Protein AF-A0A919NJD1-F1 (afdb_monomer)

Nearest PDB structures (foldseek):
  8cwy-assembly1_B  TM=8.061E-01  e=8.892E-01  synthetic construct
  8cwy-assembly1_F  TM=7.809E-01  e=6.920E-01  synthetic construct
  8cwy-assembly1_H  TM=7.791E-01  e=9.467E-01  synthetic construct
  2v0o-assembly2_C  TM=8.213E-01  e=5.832E+00  Homo sapiens

Foldseek 3Di:
DDPPDPDPDDDDDDDQCLVVLVVQLVVLVVQLVVCVVVVHDPVSNVVSVVSNVVSVVVNVVSVVVNVVVVVVVVVVCPVVPPD

Secondary structure (DSSP, 8-state):
----PPPPPPPP----SHHHHHHHHHHHHHHHHHHHHTT--HHHHHHHHHHHHHHHHHHHHHHHHHHHHHHHHHHHTGGGS--

Radius of gyration: 21.54 Å; Cα contacts (8 Å, |Δi|>4): 38; chains: 1; bounding box: 70×19×49 Å

InterPro domains:
  IPR019681 Protein of unknown function DUF2530 [PF10745] (17-65)

pLDDT: mean 86.55, std 15.22, range [47.06, 98.69]

Structure (mmCIF, N/CA/C/O backbone):
data_AF-A0A919NJD1-F1
#
_entry.id   AF-A0A919NJD1-F1
#
loop_
_atom_site.group_PDB
_atom_site.id
_atom_site.type_symbol
_atom_site.label_atom_id
_atom_site.label_alt_id
_atom_site.label_comp_id
_atom_site.label_asym_id
_atom_site.label_entity_id
_atom_site.label_seq_id
_atom_site.pdbx_PDB_ins_code
_atom_site.Cartn_x
_atom_site.Cartn_y
_atom_site.Cartn_z
_atom_site.occupancy
_atom_site.B_iso_or_equiv
_atom_site.auth_seq_id
_atom_site.auth_comp_id
_atom_site.auth_asym_id
_atom_site.auth_atom_id
_atom_site.pdbx_PDB_model_num
ATOM 1 N N . MET A 1 1 ? -55.338 -8.361 13.313 1.00 47.06 1 MET A N 1
ATOM 2 C CA . MET A 1 1 ? -54.177 -7.660 13.907 1.00 47.06 1 MET A CA 1
ATOM 3 C C . MET A 1 1 ? -53.092 -7.538 12.843 1.00 47.06 1 MET A C 1
ATOM 5 O O . MET A 1 1 ? -52.578 -8.563 12.420 1.00 47.06 1 MET A O 1
ATOM 9 N N . ARG A 1 2 ? -52.798 -6.331 12.333 1.00 51.66 2 ARG A N 1
ATOM 10 C CA . ARG A 1 2 ? -51.660 -6.120 11.417 1.00 51.66 2 ARG A CA 1
ATOM 11 C C . ARG A 1 2 ? -50.397 -5.980 12.258 1.00 51.66 2 ARG A C 1
ATOM 13 O O . ARG A 1 2 ? -50.290 -5.051 13.049 1.00 51.66 2 ARG A O 1
ATOM 20 N N . VAL A 1 3 ? -49.472 -6.916 12.099 1.00 62.84 3 VAL A N 1
ATOM 21 C CA . VAL A 1 3 ? -48.154 -6.882 12.731 1.00 62.84 3 VAL A CA 1
ATOM 22 C C . VAL A 1 3 ? -47.308 -5.845 11.984 1.00 62.84 3 VAL A C 1
ATOM 24 O O . VAL A 1 3 ? -46.731 -6.139 10.943 1.00 62.84 3 VAL A O 1
ATOM 27 N N . THR A 1 4 ? -47.275 -4.602 12.468 1.00 68.94 4 THR A N 1
ATOM 28 C CA . THR A 1 4 ? -46.337 -3.569 11.999 1.00 68.94 4 THR A CA 1
ATOM 29 C C . THR A 1 4 ? -45.017 -3.733 12.747 1.00 68.94 4 THR A C 1
ATOM 31 O O . THR A 1 4 ? -44.720 -2.975 13.667 1.00 68.94 4 THR A O 1
ATOM 34 N N . GLN A 1 5 ? -44.246 -4.769 12.412 1.00 70.50 5 GLN A N 1
ATOM 35 C CA . GLN A 1 5 ? -42.873 -4.875 12.908 1.00 70.50 5 GLN A CA 1
ATOM 36 C C . GLN A 1 5 ? -41.999 -3.884 12.124 1.00 70.50 5 GLN A C 1
ATOM 38 O O . GLN A 1 5 ? -42.012 -3.925 10.888 1.00 70.50 5 GLN A O 1
ATOM 43 N N . PRO A 1 6 ? -41.278 -2.965 12.789 1.00 73.94 6 PRO A N 1
ATOM 44 C CA . PRO A 1 6 ? -40.351 -2.076 12.106 1.00 73.94 6 PRO A CA 1
ATOM 45 C C . PRO A 1 6 ? -39.269 -2.909 11.407 1.00 73.94 6 PRO A C 1
ATOM 47 O O . PRO A 1 6 ? -38.735 -3.862 11.971 1.00 73.94 6 PRO A O 1
ATOM 50 N N . LYS A 1 7 ? -38.971 -2.572 10.146 1.00 74.69 7 LYS A N 1
ATOM 51 C CA . LYS A 1 7 ? -37.968 -3.276 9.336 1.00 74.69 7 LYS A CA 1
ATOM 52 C C . LYS A 1 7 ? -36.620 -3.298 10.082 1.00 74.69 7 LYS A C 1
ATOM 54 O O . LYS A 1 7 ? -36.151 -2.220 10.455 1.00 74.69 7 LYS A O 1
ATOM 59 N N . PRO A 1 8 ? -35.967 -4.466 10.248 1.00 77.12 8 PRO A N 1
ATOM 60 C CA . PRO A 1 8 ? -34.637 -4.539 10.842 1.00 77.12 8 PRO A CA 1
ATOM 61 C C . PRO A 1 8 ? -33.661 -3.636 10.083 1.00 77.12 8 PRO A C 1
ATOM 63 O O . PRO A 1 8 ? -33.585 -3.687 8.850 1.00 77.12 8 PRO A O 1
ATOM 66 N N . ARG A 1 9 ? -32.928 -2.786 10.807 1.00 79.00 9 ARG A N 1
ATOM 67 C CA . ARG A 1 9 ? -31.881 -1.945 10.219 1.00 79.00 9 ARG A CA 1
ATOM 68 C C . ARG A 1 9 ? -30.791 -2.860 9.666 1.00 79.00 9 ARG A C 1
ATOM 70 O O . ARG A 1 9 ? -30.199 -3.632 10.411 1.00 79.00 9 ARG A O 1
ATOM 77 N N . VAL A 1 10 ? -30.542 -2.782 8.360 1.00 78.12 10 VAL A N 1
ATOM 78 C CA . VAL A 1 10 ? -29.436 -3.515 7.735 1.00 78.12 10 VAL A CA 1
ATOM 79 C C . VAL A 1 10 ? -28.144 -2.817 8.137 1.00 78.12 10 VAL A C 1
ATOM 81 O O . VAL A 1 10 ? -27.948 -1.647 7.806 1.00 78.12 10 VAL A O 1
ATOM 84 N N . GLU A 1 11 ? -27.284 -3.517 8.869 1.00 76.19 11 GLU A N 1
ATOM 85 C CA . GLU A 1 11 ? -25.958 -3.003 9.190 1.00 76.19 11 GLU A CA 1
ATOM 86 C C . GLU A 1 11 ? -25.108 -3.008 7.905 1.00 76.19 11 GLU A C 1
ATOM 88 O O . GLU A 1 11 ? -25.071 -4.031 7.211 1.00 76.19 11 GLU A O 1
ATOM 93 N N . PRO A 1 12 ? -24.453 -1.890 7.538 1.00 79.31 12 PRO A N 1
ATOM 94 C CA . PRO A 1 12 ? -23.608 -1.844 6.352 1.00 79.31 12 PRO A CA 1
ATOM 95 C C . PRO A 1 12 ? -22.517 -2.917 6.381 1.00 79.31 12 PRO A C 1
ATOM 97 O O . PRO A 1 12 ? -21.908 -3.182 7.423 1.00 79.31 12 PRO A O 1
ATOM 100 N N . LEU A 1 13 ? -22.238 -3.511 5.216 1.00 74.44 13 LEU A N 1
ATOM 101 C CA . LEU A 1 13 ? -21.093 -4.396 5.062 1.00 74.44 13 LEU A CA 1
ATOM 102 C C . LEU A 1 13 ? -19.818 -3.569 5.228 1.00 74.44 13 LEU A C 1
ATOM 104 O O . LEU A 1 13 ? -19.432 -2.802 4.354 1.00 74.44 13 LEU A O 1
ATOM 108 N N . ASP A 1 14 ? -19.173 -3.754 6.366 1.00 76.44 14 ASP A N 1
ATOM 109 C CA . ASP A 1 14 ? -17.878 -3.174 6.682 1.00 76.44 14 ASP A CA 1
ATOM 110 C C . ASP A 1 14 ? -16.894 -4.353 6.778 1.00 76.44 14 ASP A C 1
ATOM 112 O O . ASP A 1 14 ? -16.910 -5.040 7.801 1.00 76.44 14 ASP A O 1
ATOM 116 N N . PRO A 1 15 ? -16.166 -4.733 5.705 1.00 80.75 15 PRO A N 1
ATOM 117 C CA . PRO A 1 15 ? -15.161 -5.803 5.708 1.00 80.75 15 PRO A CA 1
ATOM 118 C C . PRO A 1 15 ? -13.788 -5.266 6.149 1.00 80.75 15 PRO A C 1
ATOM 120 O O . PRO A 1 15 ? -13.556 -4.065 6.058 1.00 80.75 15 PRO A O 1
ATOM 123 N N . PRO A 1 16 ? -12.886 -6.085 6.741 1.00 88.44 16 PRO A N 1
ATOM 124 C CA . PRO A 1 16 ? -11.584 -5.579 7.202 1.00 88.44 16 PRO A CA 1
ATOM 125 C C . PRO A 1 16 ? -10.842 -4.999 6.000 1.00 88.44 16 PRO A C 1
ATOM 127 O O . PRO A 1 16 ? -10.652 -5.710 5.015 1.00 88.44 16 PRO A O 1
ATOM 130 N N . MET A 1 17 ? -10.503 -3.708 6.046 1.00 91.94 17 MET A N 1
ATOM 131 C CA . MET A 1 17 ? -9.974 -2.989 4.884 1.00 91.94 17 MET A CA 1
ATOM 132 C C . MET A 1 17 ? -8.460 -3.175 4.731 1.00 91.94 17 MET A C 1
ATOM 134 O O . MET A 1 17 ? -7.947 -3.180 3.613 1.00 91.94 17 MET A O 1
ATOM 138 N N . VAL A 1 18 ? -7.744 -3.407 5.838 1.00 95.19 18 VAL A N 1
ATOM 139 C CA . VAL A 1 18 ? -6.279 -3.574 5.856 1.00 95.19 18 VAL A CA 1
ATOM 140 C C . VAL A 1 18 ? -5.753 -4.636 4.869 1.00 95.19 18 VAL A C 1
ATOM 142 O O . VAL A 1 18 ? -4.774 -4.337 4.185 1.00 95.19 18 VAL A O 1
ATOM 145 N N . PRO A 1 19 ? -6.360 -5.833 4.712 1.00 95.38 19 PRO A N 1
ATOM 146 C CA . PRO A 1 19 ? -5.896 -6.833 3.747 1.00 95.38 19 PRO A CA 1
ATOM 147 C C . PRO A 1 19 ? -5.842 -6.320 2.302 1.00 95.38 19 PRO A C 1
ATOM 149 O O . PRO A 1 19 ? -4.907 -6.649 1.578 1.00 95.38 19 PRO A O 1
ATOM 152 N N . PHE A 1 20 ? -6.800 -5.483 1.890 1.00 93.56 20 PHE A N 1
ATOM 153 C CA . PHE A 1 20 ? -6.835 -4.934 0.533 1.00 93.56 20 PHE A CA 1
ATOM 154 C C . PHE A 1 20 ? -5.710 -3.921 0.303 1.00 93.56 20 PHE A C 1
ATOM 156 O O . PHE A 1 20 ? -5.033 -3.983 -0.722 1.00 93.56 20 PHE A O 1
ATOM 163 N N . ALA A 1 21 ? -5.451 -3.034 1.272 1.00 95.31 21 ALA A N 1
ATOM 164 C CA . ALA A 1 21 ? -4.309 -2.119 1.192 1.00 95.31 21 ALA A CA 1
ATOM 165 C C . ALA A 1 21 ? -2.971 -2.863 1.164 1.00 95.31 21 ALA A C 1
ATOM 167 O O . ALA A 1 21 ? -2.092 -2.515 0.376 1.00 95.31 21 ALA A O 1
ATOM 168 N N . VAL A 1 22 ? -2.819 -3.901 1.992 1.00 98.00 22 VAL A N 1
ATOM 169 C CA . VAL A 1 22 ? -1.603 -4.724 2.006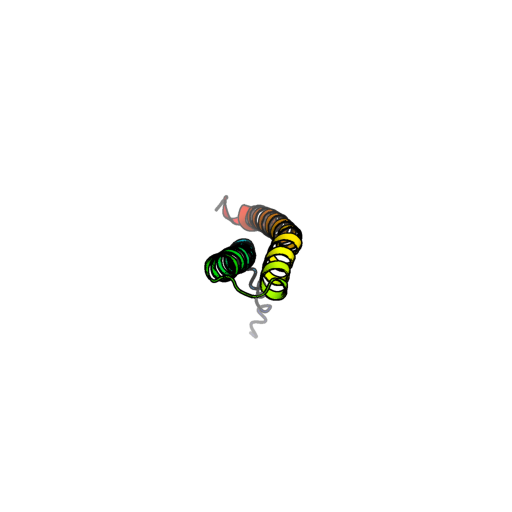 1.00 98.00 22 VAL A CA 1
ATOM 170 C C . VAL A 1 22 ? -1.411 -5.419 0.660 1.00 98.00 22 VAL A C 1
ATOM 172 O O . VAL A 1 22 ? -0.307 -5.383 0.126 1.00 98.00 22 VAL A O 1
ATOM 175 N N . ALA A 1 23 ? -2.468 -5.989 0.074 1.00 97.62 23 ALA A N 1
ATOM 176 C CA . ALA A 1 23 ? -2.389 -6.623 -1.240 1.00 97.62 23 ALA A CA 1
ATOM 177 C C . ALA A 1 23 ? -1.922 -5.642 -2.330 1.00 97.62 23 ALA A C 1
ATOM 179 O O . ALA A 1 23 ? -1.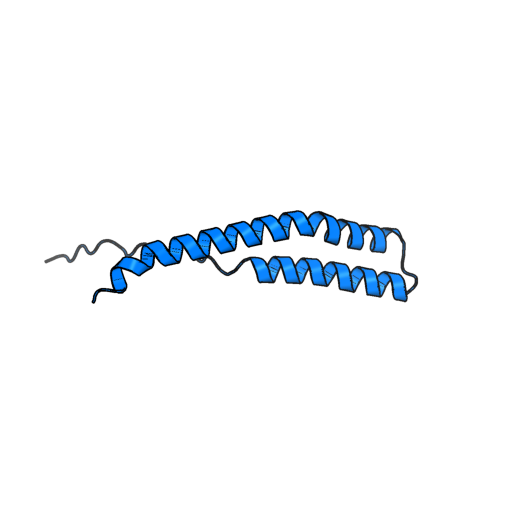059 -5.991 -3.131 1.00 97.62 23 ALA A O 1
ATOM 180 N N . GLY A 1 24 ? -2.427 -4.403 -2.323 1.00 97.12 24 GLY A N 1
ATOM 181 C CA . GLY A 1 24 ? -1.978 -3.358 -3.248 1.00 97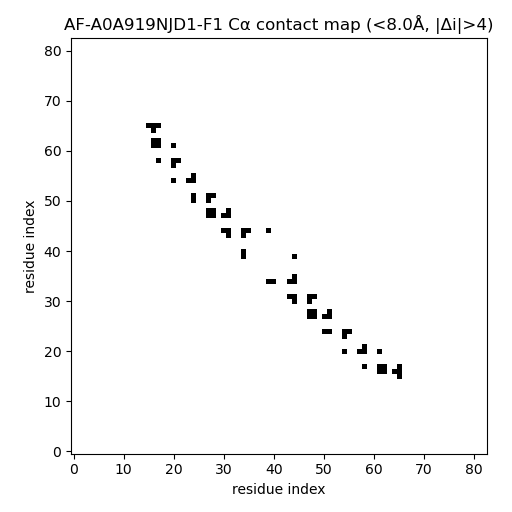.12 24 GLY A CA 1
ATOM 182 C C . GLY A 1 24 ? -0.498 -2.999 -3.075 1.00 97.12 24 GLY A C 1
ATOM 183 O O . GLY A 1 24 ? 0.249 -2.973 -4.052 1.00 97.12 24 GLY A O 1
ATOM 184 N N . LEU A 1 25 ? -0.051 -2.782 -1.832 1.00 98.25 25 LEU A N 1
ATOM 185 C CA . LEU A 1 25 ? 1.355 -2.489 -1.517 1.00 98.25 25 LEU A CA 1
ATOM 186 C C . LEU A 1 25 ? 2.289 -3.630 -1.927 1.00 98.25 25 LEU A C 1
ATOM 188 O O . LEU A 1 25 ? 3.314 -3.392 -2.563 1.00 98.25 25 LEU A O 1
ATOM 192 N N . VAL A 1 26 ? 1.927 -4.870 -1.597 1.00 98.50 26 VAL A N 1
ATOM 193 C CA . VAL A 1 26 ? 2.697 -6.056 -1.988 1.00 98.50 26 VAL A CA 1
ATOM 194 C C . VAL A 1 26 ? 2.728 -6.194 -3.507 1.00 98.50 26 VAL A C 1
ATOM 196 O O . VAL A 1 26 ? 3.790 -6.457 -4.060 1.00 98.50 26 VAL A O 1
ATOM 199 N N . GLY A 1 27 ? 1.608 -5.949 -4.193 1.00 98.56 27 GLY A N 1
ATOM 200 C CA . GLY A 1 27 ? 1.545 -5.958 -5.653 1.00 98.56 27 GLY A CA 1
ATOM 201 C C . GLY A 1 27 ? 2.543 -4.989 -6.287 1.00 98.56 27 GLY A C 1
ATOM 202 O O . GLY A 1 27 ? 3.302 -5.388 -7.166 1.00 98.56 27 GLY A O 1
ATOM 203 N N . PHE A 1 28 ? 2.613 -3.749 -5.795 1.00 98.44 28 PHE A N 1
ATOM 204 C CA . PHE A 1 28 ? 3.592 -2.769 -6.276 1.00 98.44 28 PHE A CA 1
ATOM 205 C C . PHE A 1 28 ? 5.038 -3.145 -5.947 1.00 98.44 28 PHE A C 1
ATOM 207 O O . PHE A 1 28 ? 5.908 -2.986 -6.799 1.00 98.44 28 PHE A O 1
ATOM 214 N N . ALA A 1 29 ? 5.305 -3.670 -4.749 1.00 98.31 29 ALA A N 1
ATOM 215 C CA . ALA A 1 29 ? 6.645 -4.116 -4.370 1.00 98.31 29 ALA A CA 1
ATOM 216 C C . ALA A 1 29 ? 7.132 -5.276 -5.254 1.00 98.31 29 ALA A C 1
ATOM 218 O O . ALA A 1 29 ? 8.264 -5.265 -5.735 1.00 98.31 29 ALA A O 1
ATOM 219 N N . VAL A 1 30 ? 6.259 -6.255 -5.513 1.00 98.69 30 VAL A N 1
ATOM 220 C CA . VAL A 1 30 ? 6.553 -7.386 -6.400 1.00 98.69 30 VAL A CA 1
ATOM 221 C C . VAL A 1 30 ? 6.734 -6.909 -7.840 1.00 98.69 30 VAL A C 1
ATOM 223 O O . VAL A 1 30 ? 7.692 -7.315 -8.489 1.00 98.69 30 VAL A O 1
ATOM 226 N N . ALA A 1 31 ? 5.873 -6.017 -8.335 1.00 98.31 31 ALA A N 1
ATOM 227 C CA . ALA A 1 31 ? 6.010 -5.456 -9.676 1.00 98.31 31 ALA A CA 1
ATOM 228 C C . ALA A 1 31 ? 7.328 -4.682 -9.844 1.00 98.31 31 ALA A C 1
ATOM 230 O O . ALA A 1 31 ? 8.035 -4.906 -10.822 1.00 98.31 31 ALA A O 1
ATOM 231 N N . ALA A 1 32 ? 7.706 -3.847 -8.868 1.00 98.12 32 ALA A N 1
ATOM 232 C CA . ALA A 1 32 ? 8.990 -3.146 -8.869 1.00 98.12 32 ALA A CA 1
ATOM 233 C C . ALA A 1 32 ? 10.167 -4.130 -8.941 1.00 98.12 32 ALA A C 1
ATOM 235 O O . ALA A 1 32 ? 11.075 -3.943 -9.747 1.00 98.12 32 ALA A O 1
ATOM 236 N N . LEU A 1 33 ? 10.125 -5.199 -8.137 1.00 98.38 33 LEU A N 1
ATOM 237 C CA . LEU A 1 33 ? 11.159 -6.232 -8.125 1.00 98.38 33 LEU A CA 1
ATOM 238 C C . LEU A 1 33 ? 11.269 -6.945 -9.478 1.00 98.38 33 LEU A C 1
ATOM 240 O O . LEU A 1 33 ? 12.374 -7.139 -9.973 1.00 98.38 33 LEU A O 1
ATOM 244 N N . VAL A 1 34 ? 10.139 -7.304 -10.092 1.00 98.44 34 VAL A N 1
ATOM 245 C CA . VAL A 1 34 ? 10.112 -7.951 -11.413 1.00 98.44 34 VAL A CA 1
ATOM 246 C C . VAL A 1 34 ? 10.667 -7.025 -12.493 1.00 98.44 34 VAL A C 1
ATOM 248 O O . VAL A 1 34 ? 11.494 -7.461 -13.287 1.00 98.44 34 VAL A O 1
ATOM 251 N N . VAL A 1 35 ? 10.249 -5.754 -12.513 1.00 98.31 35 VAL A N 1
ATOM 252 C CA . VAL A 1 35 ? 10.745 -4.765 -13.483 1.00 98.31 35 VAL A CA 1
ATOM 253 C C . VAL A 1 35 ? 12.253 -4.579 -13.336 1.00 98.31 35 VAL A C 1
ATOM 255 O O . VAL A 1 35 ? 12.959 -4.589 -14.337 1.00 98.31 35 VAL A O 1
ATOM 258 N N . TRP A 1 36 ? 12.749 -4.467 -12.104 1.00 97.56 36 TRP A N 1
ATOM 259 C CA . TRP A 1 36 ? 14.176 -4.296 -11.837 1.00 97.56 36 TRP A CA 1
ATOM 260 C C . TRP A 1 36 ? 15.008 -5.518 -12.248 1.00 97.56 36 TRP A C 1
ATOM 262 O O . TRP A 1 36 ? 16.024 -5.368 -12.915 1.00 97.56 36 TRP A O 1
ATOM 272 N N . LEU A 1 37 ? 14.562 -6.734 -11.913 1.00 98.19 37 LEU A N 1
ATOM 273 C CA . LEU A 1 37 ? 15.268 -7.970 -12.281 1.00 98.19 37 LEU A CA 1
ATOM 274 C C . LEU A 1 37 ? 15.286 -8.237 -13.792 1.00 98.19 37 LEU A C 1
ATOM 276 O O . LEU A 1 37 ? 16.151 -8.966 -14.271 1.00 98.19 37 LEU A O 1
ATOM 280 N N . ALA A 1 38 ? 14.320 -7.689 -14.526 1.00 98.06 38 ALA A N 1
ATOM 281 C CA . ALA A 1 38 ? 14.198 -7.855 -15.968 1.00 98.06 38 ALA A CA 1
ATOM 282 C C . ALA A 1 38 ? 14.893 -6.746 -16.781 1.00 98.06 38 ALA A C 1
ATOM 284 O O . ALA A 1 38 ? 14.710 -6.720 -17.997 1.00 98.06 38 ALA A O 1
ATOM 285 N N . ASP A 1 39 ? 15.629 -5.824 -16.140 1.00 97.25 39 ASP A N 1
ATOM 286 C CA . ASP A 1 39 ? 16.156 -4.603 -16.781 1.00 97.25 39 ASP A CA 1
ATOM 287 C C . ASP A 1 39 ? 15.055 -3.835 -17.549 1.00 97.25 39 ASP A C 1
ATOM 289 O O . ASP A 1 39 ? 15.223 -3.335 -18.664 1.00 97.25 39 ASP A O 1
ATOM 293 N N . GLY A 1 40 ? 13.859 -3.796 -16.954 1.00 95.81 40 GLY A N 1
ATOM 294 C CA . GLY A 1 40 ? 12.699 -3.131 -17.527 1.00 95.81 40 GLY A CA 1
ATOM 295 C C . GLY A 1 40 ? 12.811 -1.600 -17.492 1.00 95.81 40 GLY A C 1
ATOM 296 O O . GLY A 1 40 ? 13.685 -1.044 -16.829 1.00 95.81 40 GLY A O 1
ATOM 297 N N . PRO A 1 41 ? 11.905 -0.876 -18.175 1.00 97.69 41 PRO A N 1
ATOM 298 C CA . PRO A 1 41 ? 12.016 0.574 -18.296 1.00 97.69 41 PRO A CA 1
ATOM 299 C C . PRO A 1 41 ? 11.898 1.302 -16.949 1.00 97.69 41 PRO A C 1
ATOM 301 O O . PRO A 1 41 ? 10.973 1.042 -16.173 1.00 97.69 41 PRO A O 1
ATOM 304 N N . ASP A 1 42 ? 12.750 2.308 -16.735 1.00 97.50 42 ASP A N 1
ATOM 305 C CA . ASP A 1 42 ? 12.768 3.127 -15.512 1.00 97.50 42 ASP A CA 1
ATOM 306 C C . ASP A 1 42 ? 11.410 3.749 -15.178 1.00 97.50 42 ASP A C 1
ATOM 308 O O . ASP A 1 42 ? 11.047 3.864 -14.010 1.00 97.50 42 ASP A O 1
ATOM 312 N N . SER A 1 43 ? 10.621 4.125 -16.187 1.00 98.00 43 SER A N 1
ATOM 313 C CA . SER A 1 43 ? 9.289 4.706 -15.986 1.00 98.00 43 SER A CA 1
ATOM 314 C C . SER A 1 43 ? 8.327 3.744 -15.280 1.00 98.00 43 SER A C 1
ATOM 316 O O . SER A 1 43 ? 7.531 4.166 -14.435 1.00 98.00 43 SER A O 1
ATOM 318 N N . TRP A 1 44 ? 8.421 2.444 -15.569 1.00 97.50 44 TRP A N 1
ATOM 319 C CA . TRP A 1 44 ? 7.628 1.415 -14.899 1.00 97.50 44 TRP A CA 1
ATOM 320 C C . TRP A 1 44 ? 8.110 1.188 -13.472 1.00 97.50 44 TRP A C 1
ATOM 322 O O . TRP A 1 44 ? 7.285 1.091 -12.561 1.00 97.50 44 TRP A O 1
ATOM 332 N N . LEU A 1 45 ? 9.428 1.174 -13.254 1.00 98.00 45 LEU A N 1
ATOM 333 C CA . LEU A 1 45 ? 10.000 1.055 -11.917 1.00 98.00 45 L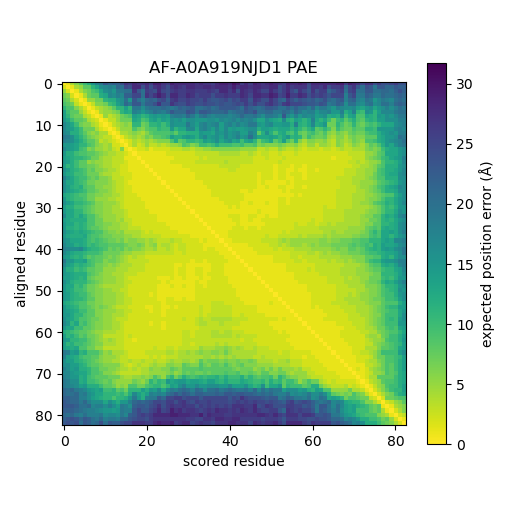EU A CA 1
ATOM 334 C C . LEU A 1 45 ? 9.592 2.246 -11.039 1.00 98.00 45 LEU A C 1
ATOM 336 O O . LEU A 1 45 ? 9.084 2.055 -9.935 1.00 98.00 45 LEU A O 1
ATOM 340 N N . GLN A 1 46 ? 9.719 3.467 -11.561 1.00 98.25 46 GLN A N 1
ATOM 341 C CA . GLN A 1 46 ? 9.284 4.699 -10.901 1.00 98.25 46 GLN A CA 1
ATOM 342 C C . GLN A 1 46 ? 7.789 4.673 -10.585 1.00 98.25 46 GLN A C 1
ATOM 344 O O . GLN A 1 46 ? 7.402 5.047 -9.482 1.00 98.25 46 GLN A O 1
ATOM 349 N N . THR A 1 47 ? 6.951 4.181 -11.502 1.00 98.06 47 THR A N 1
ATOM 350 C CA . THR A 1 47 ? 5.509 4.025 -11.256 1.00 98.06 47 THR A CA 1
ATOM 351 C C . THR A 1 47 ? 5.242 3.052 -10.111 1.00 98.06 47 THR A C 1
ATOM 353 O O . THR A 1 47 ? 4.430 3.347 -9.234 1.00 98.06 47 THR A O 1
ATOM 356 N N . CYS A 1 48 ? 5.946 1.916 -10.070 1.00 98.19 48 CYS A N 1
ATOM 357 C CA . CYS A 1 48 ? 5.771 0.938 -9.001 1.00 98.19 48 CYS A CA 1
ATOM 358 C C . CYS A 1 48 ? 6.222 1.486 -7.643 1.00 98.19 48 CYS A C 1
ATOM 360 O O . CYS A 1 48 ? 5.513 1.341 -6.647 1.00 98.19 48 CYS A O 1
ATOM 362 N N . VAL A 1 49 ? 7.366 2.171 -7.611 1.00 98.19 49 VAL A N 1
ATOM 363 C CA . VAL A 1 49 ? 7.887 2.826 -6.405 1.00 98.19 49 VAL A CA 1
ATOM 364 C C . VAL A 1 49 ? 6.948 3.939 -5.946 1.00 98.19 49 VAL A C 1
ATOM 366 O O . VAL A 1 49 ? 6.610 3.998 -4.766 1.00 98.19 49 VAL A O 1
ATOM 369 N N . ALA A 1 50 ? 6.469 4.785 -6.858 1.00 98.38 50 ALA A N 1
ATOM 370 C CA . ALA A 1 50 ? 5.509 5.834 -6.542 1.00 98.38 50 ALA A CA 1
ATOM 371 C C . ALA A 1 50 ? 4.226 5.235 -5.955 1.00 98.38 50 ALA A C 1
ATOM 373 O O . ALA A 1 50 ? 3.804 5.662 -4.883 1.00 98.38 50 ALA A O 1
ATOM 374 N N . GLY A 1 51 ? 3.663 4.203 -6.595 1.00 97.94 51 GLY A N 1
ATOM 375 C CA . GLY A 1 51 ? 2.491 3.466 -6.118 1.00 97.94 51 GLY A CA 1
ATOM 376 C C . GLY A 1 51 ? 2.683 2.885 -4.715 1.00 97.94 51 GLY A C 1
ATOM 377 O O . GLY A 1 51 ? 1.812 3.036 -3.857 1.00 97.94 51 GLY A O 1
ATOM 378 N N . PHE A 1 52 ? 3.849 2.295 -4.444 1.00 98.00 52 PHE A N 1
ATOM 379 C CA . PHE A 1 52 ? 4.202 1.796 -3.117 1.00 98.00 52 PHE A CA 1
ATOM 380 C C . PHE A 1 52 ? 4.264 2.927 -2.077 1.00 98.00 52 PHE A C 1
ATOM 382 O O . PHE A 1 52 ? 3.633 2.841 -1.025 1.00 98.00 52 PHE A O 1
ATOM 389 N N . LEU A 1 53 ? 4.967 4.022 -2.378 1.00 98.25 53 LEU A N 1
ATOM 390 C CA . LEU A 1 53 ? 5.140 5.144 -1.451 1.00 98.25 53 LEU A CA 1
ATOM 391 C C . LEU A 1 53 ? 3.819 5.856 -1.138 1.00 98.25 53 LEU A C 1
ATOM 393 O O . LEU A 1 53 ? 3.525 6.114 0.029 1.00 98.25 53 LEU A O 1
ATOM 397 N N . VAL A 1 54 ? 2.989 6.130 -2.150 1.00 97.81 54 VAL A N 1
ATOM 398 C CA . VAL A 1 54 ? 1.672 6.762 -1.943 1.00 97.81 54 VAL A CA 1
ATOM 399 C C . VAL A 1 54 ? 0.649 5.796 -1.339 1.00 97.81 54 VAL A C 1
ATOM 401 O O . VAL A 1 54 ? -0.316 6.232 -0.709 1.00 97.81 54 VAL A O 1
ATOM 404 N N . GLY A 1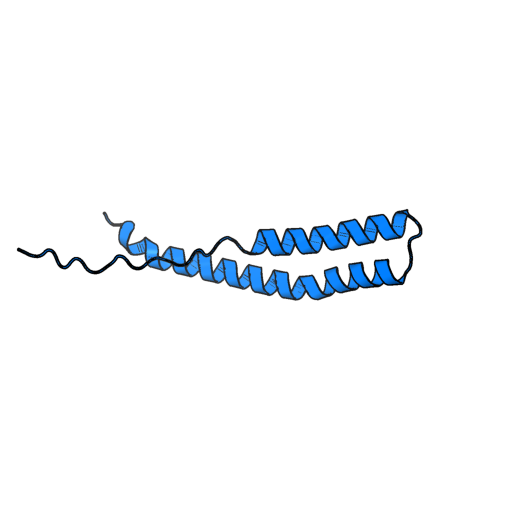 55 ? 0.872 4.484 -1.466 1.00 97.12 55 GLY A N 1
ATOM 405 C CA . GLY A 1 55 ? 0.068 3.446 -0.827 1.00 97.12 55 GLY A CA 1
ATOM 406 C C . GLY A 1 55 ? 0.217 3.406 0.697 1.00 97.12 55 GLY A C 1
ATOM 407 O O . GLY A 1 55 ? -0.738 3.050 1.388 1.00 97.12 55 GLY A O 1
ATOM 408 N N . ILE A 1 56 ? 1.365 3.824 1.247 1.00 97.12 56 ILE A N 1
ATOM 409 C CA . ILE A 1 56 ? 1.621 3.830 2.699 1.00 97.12 56 ILE A CA 1
ATOM 410 C C . ILE A 1 56 ? 0.612 4.718 3.453 1.00 97.12 56 ILE A C 1
ATOM 412 O O . ILE A 1 56 ? -0.026 4.212 4.381 1.00 97.12 56 ILE A O 1
ATOM 416 N N . PRO A 1 57 ? 0.385 5.994 3.070 1.00 97.75 57 PRO A N 1
ATOM 417 C CA . PRO A 1 57 ? -0.694 6.798 3.640 1.00 97.75 57 PRO A CA 1
ATOM 418 C C . PRO A 1 57 ? -2.059 6.098 3.604 1.00 97.75 57 PRO A C 1
ATOM 420 O O . PRO A 1 57 ? -2.7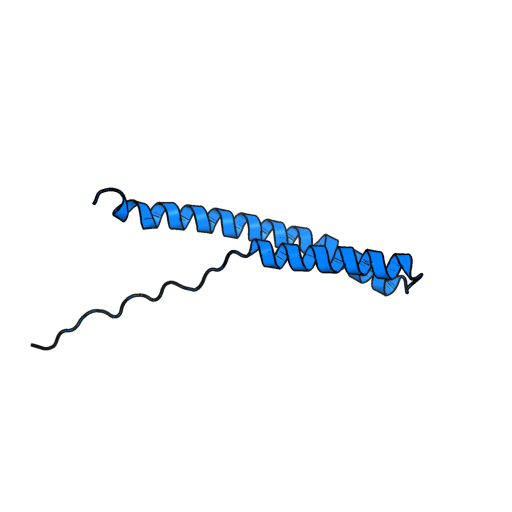67 6.095 4.610 1.00 97.75 57 PRO A O 1
ATOM 423 N N . GLY A 1 58 ? -2.414 5.453 2.486 1.00 94.94 58 GLY A N 1
ATOM 424 C CA . GLY A 1 58 ? -3.665 4.696 2.349 1.00 94.94 58 GLY A CA 1
ATOM 425 C C . GLY A 1 58 ? -3.760 3.500 3.304 1.00 94.94 58 GLY A C 1
ATOM 426 O O . GLY A 1 58 ? -4.799 3.274 3.921 1.00 94.94 58 GLY A O 1
ATOM 427 N N . LEU A 1 59 ? -2.667 2.762 3.507 1.00 96.94 59 LEU A N 1
ATOM 428 C CA . LEU A 1 59 ? -2.619 1.683 4.496 1.00 96.94 59 LEU A CA 1
ATOM 429 C C . LEU A 1 59 ? -2.801 2.217 5.923 1.00 96.94 59 LEU A C 1
ATOM 431 O O . LEU A 1 59 ? -3.535 1.622 6.714 1.00 96.94 59 LEU A O 1
ATOM 435 N N . ILE A 1 60 ? -2.167 3.346 6.255 1.00 97.06 60 ILE A N 1
ATOM 436 C CA . ILE A 1 60 ? -2.302 3.980 7.574 1.00 97.06 60 ILE A CA 1
ATOM 437 C C . ILE A 1 60 ? -3.764 4.356 7.833 1.00 97.06 60 ILE A C 1
ATOM 439 O O . ILE A 1 60 ? -4.292 4.048 8.906 1.00 97.06 60 ILE A O 1
ATOM 443 N N . THR A 1 61 ? -4.443 4.977 6.861 1.00 95.81 61 THR A N 1
ATOM 444 C CA . THR A 1 61 ? -5.856 5.344 7.028 1.00 95.81 61 THR A CA 1
ATOM 445 C C . THR A 1 61 ? -6.741 4.113 7.213 1.00 95.81 61 THR A C 1
ATOM 4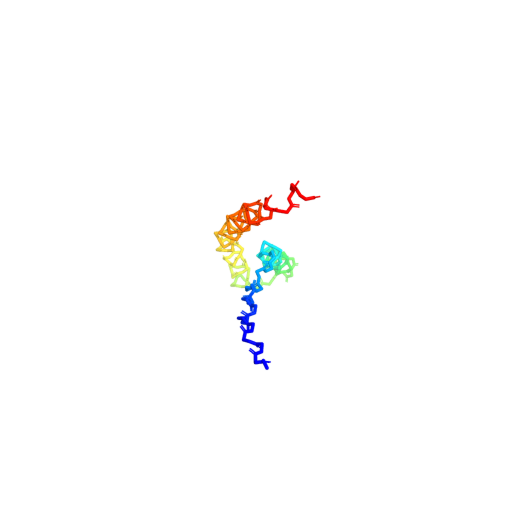47 O O . THR A 1 61 ? -7.593 4.118 8.104 1.00 95.81 61 THR A O 1
ATOM 450 N N . MET A 1 62 ? -6.497 3.025 6.474 1.00 95.06 62 MET A N 1
ATOM 451 C CA . MET A 1 62 ? -7.226 1.762 6.647 1.00 95.06 62 MET A CA 1
ATOM 452 C C . MET A 1 62 ? -6.960 1.100 8.003 1.00 95.06 62 MET A C 1
ATOM 454 O O . MET A 1 62 ? -7.889 0.582 8.619 1.00 95.06 62 MET A O 1
ATOM 458 N N . LEU A 1 63 ? -5.733 1.166 8.529 1.00 95.19 63 LEU A N 1
ATOM 459 C CA . LEU A 1 63 ? -5.412 0.645 9.862 1.00 95.19 63 LEU A CA 1
ATOM 460 C C . LEU A 1 63 ? -6.171 1.402 10.960 1.00 95.19 63 LEU A C 1
ATOM 462 O O . LEU A 1 63 ? -6.709 0.793 11.888 1.00 95.19 63 LEU A O 1
ATOM 466 N N . ILE A 1 64 ? -6.227 2.732 10.858 1.00 94.69 64 ILE A N 1
ATOM 467 C CA . ILE A 1 64 ? -6.987 3.583 11.782 1.00 94.69 64 ILE A CA 1
ATOM 468 C C . ILE A 1 64 ? -8.488 3.299 11.647 1.00 94.69 64 ILE A C 1
ATOM 470 O O . ILE A 1 64 ? -9.185 3.168 12.657 1.00 94.69 64 ILE A O 1
ATOM 47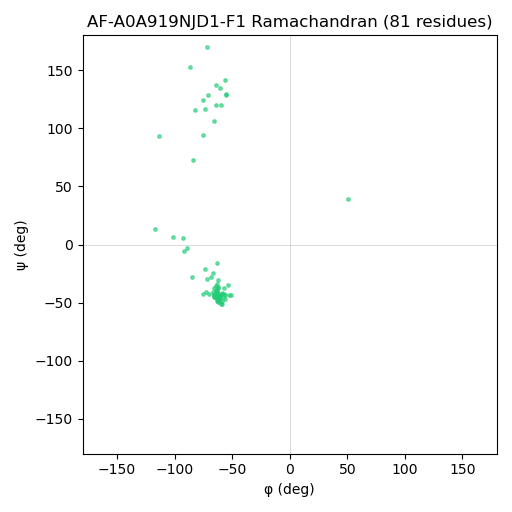4 N N . HIS A 1 65 ? -8.980 3.152 10.416 1.00 92.31 65 HIS A N 1
ATOM 475 C CA . HIS A 1 65 ? -10.370 2.813 10.138 1.00 92.31 65 HIS A CA 1
ATOM 476 C C . HIS A 1 65 ? -10.766 1.477 10.782 1.00 92.31 65 HIS A C 1
ATOM 478 O O . HIS A 1 65 ? -11.721 1.435 11.561 1.00 92.31 65 HIS A O 1
ATOM 484 N N . ASP A 1 66 ? -9.988 0.417 10.551 1.00 91.81 66 ASP A N 1
ATOM 485 C CA . ASP A 1 66 ? -10.233 -0.917 11.107 1.00 91.81 66 ASP A CA 1
ATOM 486 C C . ASP A 1 66 ? -10.125 -0.931 12.643 1.00 91.81 66 ASP A C 1
ATOM 488 O O . ASP A 1 66 ? -10.900 -1.617 13.316 1.00 91.81 66 ASP A O 1
ATOM 492 N N . ARG A 1 67 ? -9.217 -0.14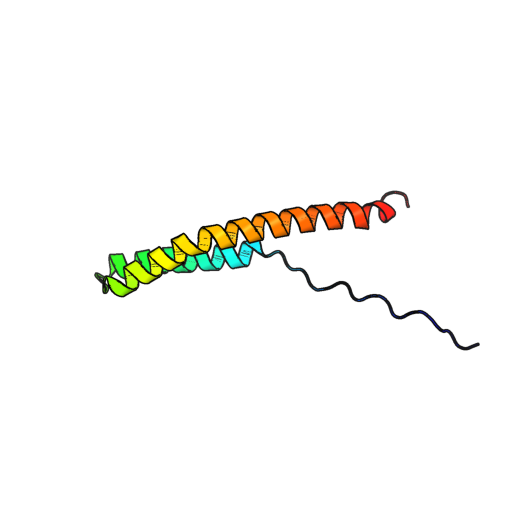0 13.235 1.00 90.06 67 ARG A N 1
ATOM 493 C CA . ARG A 1 67 ? -9.131 0.049 14.697 1.00 90.06 67 ARG A CA 1
ATOM 494 C C . ARG A 1 67 ? -10.395 0.692 15.262 1.00 90.06 67 ARG A C 1
ATOM 496 O O . ARG A 1 67 ? -10.973 0.177 16.222 1.00 90.06 67 ARG A O 1
ATOM 503 N N . ASN A 1 68 ? -10.856 1.780 14.647 1.00 88.75 68 ASN A N 1
ATOM 504 C CA . ASN A 1 68 ? -12.078 2.469 15.056 1.00 88.75 68 ASN A CA 1
ATOM 505 C C . ASN A 1 68 ? -13.308 1.579 14.876 1.00 88.75 68 ASN A C 1
ATOM 507 O O . ASN A 1 68 ? -14.179 1.541 15.745 1.00 88.75 68 ASN A O 1
ATOM 511 N N . ARG A 1 69 ? -13.355 0.806 13.792 1.00 85.56 69 ARG A N 1
ATOM 512 C CA . ARG A 1 69 ? -14.390 -0.197 13.566 1.00 85.56 69 ARG A CA 1
ATOM 513 C C . ARG A 1 69 ? -14.402 -1.267 14.658 1.00 85.56 69 ARG A C 1
ATOM 515 O O . ARG A 1 69 ? -15.469 -1.538 15.208 1.00 85.56 69 ARG A O 1
ATOM 522 N N . LYS A 1 70 ? -13.251 -1.866 14.992 1.00 84.88 70 LYS A N 1
ATOM 523 C CA . LYS A 1 70 ? -13.149 -2.864 16.074 1.00 84.88 70 LYS A CA 1
ATOM 524 C C . LYS A 1 70 ? -13.643 -2.289 17.403 1.00 84.88 70 LYS A C 1
ATOM 526 O O . LYS A 1 70 ? -14.416 -2.945 18.097 1.00 84.88 70 LYS A O 1
ATOM 531 N N . ARG A 1 71 ? -13.273 -1.041 17.715 1.00 84.31 71 ARG A N 1
ATOM 532 C CA . ARG A 1 71 ? -13.733 -0.332 18.919 1.00 84.31 71 ARG A CA 1
ATOM 533 C C . ARG A 1 71 ? -15.251 -0.123 18.935 1.00 84.31 71 ARG A C 1
ATOM 535 O O . ARG A 1 71 ? -15.869 -0.378 19.960 1.00 84.31 71 ARG A O 1
ATOM 542 N N . ARG A 1 72 ? -15.862 0.288 17.815 1.00 80.56 72 ARG A N 1
ATOM 543 C CA . ARG A 1 72 ? -17.327 0.447 17.707 1.00 80.56 72 ARG A CA 1
ATOM 544 C C . ARG A 1 72 ? -18.065 -0.872 17.939 1.00 80.56 72 ARG A C 1
ATOM 546 O O . ARG A 1 72 ? -19.001 -0.904 18.727 1.00 80.56 72 ARG A O 1
ATOM 553 N N . ARG A 1 73 ? -17.601 -1.971 17.331 1.00 76.81 73 ARG A N 1
ATOM 554 C CA . ARG A 1 73 ? -18.212 -3.300 17.526 1.00 76.81 73 ARG A CA 1
ATOM 555 C C . ARG A 1 73 ? -18.127 -3.782 18.975 1.00 76.81 73 ARG A C 1
ATOM 557 O O . ARG A 1 73 ? -19.088 -4.360 19.465 1.00 76.81 73 ARG A O 1
ATOM 564 N N . ALA A 1 74 ? -17.023 -3.512 19.673 1.00 75.00 74 ALA A N 1
ATOM 565 C CA . ALA A 1 74 ? -16.896 -3.857 21.090 1.00 75.00 74 ALA A CA 1
ATOM 566 C C . ALA A 1 74 ? -17.918 -3.120 21.979 1.00 75.00 74 ALA A C 1
ATOM 568 O O . ALA A 1 74 ? -18.400 -3.697 22.946 1.00 75.00 74 ALA A O 1
ATOM 569 N N . ILE A 1 75 ? -18.274 -1.877 21.633 1.00 67.12 75 ILE A N 1
ATOM 570 C CA . ILE A 1 75 ? -19.271 -1.078 22.365 1.00 67.12 75 ILE A CA 1
ATOM 571 C C . ILE A 1 75 ? -20.694 -1.570 22.057 1.00 67.12 75 ILE A C 1
ATOM 573 O O . ILE A 1 75 ? -21.492 -1.726 22.972 1.00 67.12 75 ILE A O 1
ATOM 577 N N . THR A 1 76 ? -21.009 -1.869 20.792 1.00 62.31 76 THR A N 1
ATOM 578 C CA . THR A 1 76 ? -22.355 -2.319 20.381 1.00 62.31 76 THR A CA 1
ATOM 579 C C . THR A 1 76 ? -22.692 -3.744 20.840 1.00 62.31 76 THR A C 1
ATOM 581 O O . THR A 1 76 ? -23.853 -4.039 21.086 1.00 62.31 76 THR A O 1
ATOM 584 N N . HIS A 1 77 ? -21.706 -4.636 20.988 1.00 59.28 77 HIS A N 1
ATOM 585 C CA . HIS A 1 77 ? -21.937 -6.008 21.471 1.00 59.28 77 HIS A CA 1
ATOM 586 C C . HIS A 1 77 ? -21.859 -6.164 22.998 1.00 59.28 77 HIS A C 1
ATOM 588 O O . HIS A 1 77 ? -22.094 -7.264 23.498 1.00 59.28 77 HIS A O 1
ATOM 594 N N . ALA A 1 78 ? -21.545 -5.102 23.748 1.00 55.88 78 ALA A N 1
ATOM 595 C CA . ALA A 1 78 ? -21.514 -5.154 25.210 1.00 55.88 78 ALA A CA 1
ATOM 596 C C . ALA A 1 78 ? -22.895 -5.480 25.814 1.00 55.88 78 ALA A C 1
ATOM 598 O O . ALA A 1 78 ? -22.954 -6.184 26.817 1.00 55.88 78 ALA A O 1
ATOM 599 N N . GLU A 1 79 ? -23.991 -5.076 25.158 1.00 53.81 79 GLU A N 1
ATOM 600 C CA . GLU A 1 79 ? -25.366 -5.386 25.590 1.00 53.81 79 GLU A CA 1
ATOM 601 C C . GLU A 1 79 ? -25.715 -6.887 25.587 1.00 53.81 79 GLU A C 1
ATOM 603 O O . GLU A 1 79 ? -26.680 -7.280 26.230 1.00 53.81 79 GLU A O 1
ATOM 608 N N . PHE A 1 80 ? -24.935 -7.749 24.923 1.00 54.25 80 PHE A N 1
ATOM 609 C CA . PHE A 1 80 ? -25.180 -9.202 24.889 1.00 54.25 80 PHE A CA 1
ATOM 610 C C . PHE A 1 80 ? -24.278 -10.005 25.835 1.00 54.25 80 PHE A C 1
ATOM 612 O O . PHE A 1 80 ? -24.269 -11.231 25.770 1.00 54.25 80 PHE A O 1
ATOM 619 N N . ARG A 1 81 ? -23.475 -9.345 26.681 1.00 53.31 81 ARG A N 1
ATOM 620 C CA . ARG A 1 81 ? -22.541 -10.026 27.595 1.00 53.31 81 ARG A CA 1
ATOM 621 C C . ARG A 1 81 ? -23.132 -10.318 28.983 1.00 53.31 81 ARG A C 1
ATOM 623 O O . ARG A 1 81 ? -22.452 -10.960 29.777 1.00 53.31 81 ARG A O 1
ATOM 630 N N . GLU A 1 82 ? -24.350 -9.849 29.263 1.00 53.84 82 GLU A N 1
ATOM 631 C CA . GLU A 1 82 ? -25.045 -9.986 30.559 1.00 53.84 82 GLU A CA 1
ATOM 632 C C . GLU A 1 82 ? -26.353 -10.812 30.497 1.00 53.84 82 GLU A C 1
ATOM 634 O O . GLU A 1 82 ? -27.124 -10.803 31.455 1.00 53.84 82 GLU A O 1
ATOM 639 N N . LEU A 1 83 ? -26.598 -11.546 29.403 1.00 48.00 83 LEU A N 1
ATOM 640 C CA . LEU A 1 83 ? -27.630 -12.596 29.319 1.00 48.00 83 LEU A CA 1
ATOM 641 C C . LEU A 1 83 ? -26.975 -13.980 29.336 1.00 48.00 83 LEU A C 1
ATOM 643 O O . LEU A 1 83 ? -27.571 -14.894 29.944 1.00 48.00 83 LEU A O 1
#

Sequence (83 aa):
MRVTQPKPRVEPLDPPMVPFAVAGLVGFAVAALVVWLADGPDSWLQTCVAGFLVGIPGLITMLIHDRNRKRRRAITHAEFREL

Mean predicted aligned error: 8.32 Å

Organism: NCBI:txid571912

Solvent-accessible surface area (backbone atoms only — not comparable to full-atom values): 4913 Å² total; per-residue (Å²): 135,85,84,82,71,80,78,79,82,79,78,80,92,77,71,82,49,45,66,59,42,50,50,53,36,50,50,23,53,50,49,28,50,53,32,59,78,65,75,45,62,65,70,57,34,51,49,21,48,49,51,32,61,64,38,48,63,56,37,53,52,30,49,52,48,46,50,53,49,54,54,50,52,58,60,71,52,51,78,69,75,84,120